Protein AF-A0A9D7SWS0-F1 (afdb_monomer)

Sequence (74 aa):
MKADPKSPSSNKYLKYSGMAIQLFALMGIAAWLGQKIDKKLATSIPYFTVLLLLLFTGGFFYILVKELNRKDEP

Organism: NCBI:txid2982028

Structure (mmCIF, N/CA/C/O backbone):
data_AF-A0A9D7SWS0-F1
#
_entry.id   AF-A0A9D7SWS0-F1
#
loop_
_atom_site.group_PDB
_atom_site.id
_atom_site.type_symbol
_atom_site.label_atom_id
_atom_site.label_alt_id
_atom_site.label_comp_id
_atom_site.label_asym_id
_atom_site.label_entity_id
_atom_site.label_seq_id
_atom_site.pdbx_PDB_ins_code
_atom_site.Cartn_x
_atom_site.Cartn_y
_atom_site.Cartn_z
_atom_site.occupancy
_atom_site.B_iso_or_equiv
_atom_site.auth_seq_id
_atom_site.auth_comp_id
_atom_site.auth_asym_id
_atom_site.auth_atom_id
_atom_site.pdbx_PDB_model_num
ATOM 1 N N . MET A 1 1 ? 42.047 -4.583 -18.232 1.00 47.59 1 MET A N 1
ATOM 2 C CA . MET A 1 1 ? 40.778 -4.800 -18.958 1.00 47.59 1 MET A CA 1
ATOM 3 C C . MET A 1 1 ? 39.814 -3.702 -18.553 1.00 47.59 1 MET A C 1
ATOM 5 O O . MET A 1 1 ? 39.635 -3.486 -17.363 1.00 47.59 1 MET A O 1
ATOM 9 N N . LYS A 1 2 ? 39.308 -2.937 -19.524 1.00 44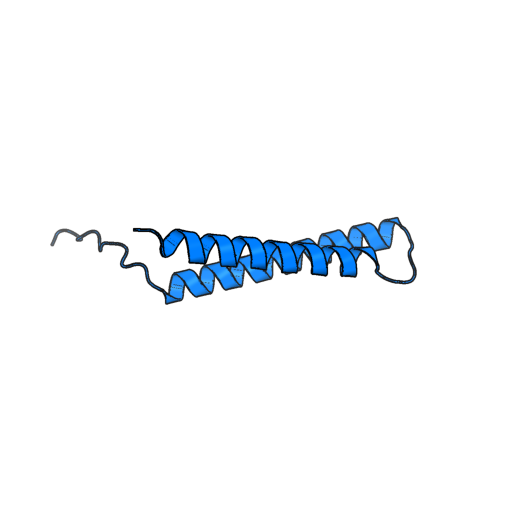.66 2 LYS A N 1
ATOM 10 C CA . LYS A 1 2 ? 38.322 -1.874 -19.302 1.00 44.66 2 LYS A CA 1
ATOM 11 C C . LYS A 1 2 ? 37.016 -2.551 -18.874 1.00 44.66 2 LYS A C 1
ATOM 13 O O . LYS A 1 2 ? 36.622 -3.518 -19.511 1.00 44.66 2 LYS A O 1
ATOM 18 N N . ALA A 1 3 ? 36.412 -2.111 -17.774 1.00 55.88 3 ALA A N 1
ATOM 19 C CA . ALA A 1 3 ? 35.107 -2.609 -17.364 1.00 55.88 3 ALA A CA 1
ATOM 20 C C . ALA A 1 3 ? 34.079 -2.139 -18.399 1.00 55.88 3 ALA A C 1
ATOM 22 O O . ALA A 1 3 ? 33.745 -0.956 -18.445 1.00 55.88 3 ALA A O 1
ATOM 23 N N . ASP A 1 4 ? 33.639 -3.046 -19.268 1.00 52.81 4 ASP A N 1
ATOM 24 C CA . ASP A 1 4 ? 32.549 -2.782 -20.198 1.00 52.81 4 ASP A CA 1
ATOM 25 C C . ASP A 1 4 ? 31.287 -2.430 -19.393 1.00 52.81 4 ASP A C 1
ATOM 27 O O . ASP A 1 4 ? 30.872 -3.221 -18.534 1.00 52.81 4 ASP A O 1
ATOM 31 N N . PRO A 1 5 ? 30.648 -1.268 -19.625 1.00 51.44 5 PRO A N 1
ATOM 32 C CA . PRO A 1 5 ? 29.351 -0.988 -19.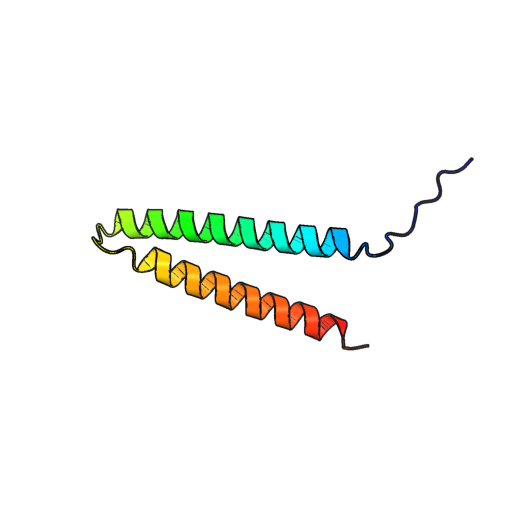041 1.00 51.44 5 PRO A CA 1
ATOM 33 C C . PRO A 1 5 ? 28.359 -1.933 -19.718 1.00 51.44 5 PRO A C 1
ATOM 35 O O . PRO A 1 5 ? 27.883 -1.673 -20.822 1.00 51.44 5 PRO A O 1
ATOM 38 N N . LYS A 1 6 ? 28.091 -3.080 -19.080 1.00 51.88 6 LYS A N 1
ATOM 39 C CA . LYS A 1 6 ? 27.029 -4.002 -19.487 1.00 51.88 6 LYS A CA 1
ATOM 40 C C . LYS A 1 6 ? 25.752 -3.184 -19.654 1.00 51.88 6 LYS A C 1
ATOM 42 O O . LYS A 1 6 ? 25.175 -2.721 -18.672 1.00 51.88 6 LYS A O 1
ATOM 47 N N . SER A 1 7 ? 25.353 -3.016 -20.913 1.00 53.50 7 SER A N 1
ATOM 48 C CA . SER A 1 7 ? 24.030 -2.565 -21.330 1.00 53.50 7 SER A CA 1
ATOM 49 C C . SER A 1 7 ? 22.983 -3.139 -20.372 1.00 53.50 7 SER A C 1
ATOM 51 O O . SER A 1 7 ? 23.046 -4.344 -20.091 1.00 53.50 7 SER A O 1
ATOM 53 N N . PRO A 1 8 ? 22.059 -2.326 -19.825 1.00 53.72 8 PRO A N 1
ATOM 54 C CA . PRO A 1 8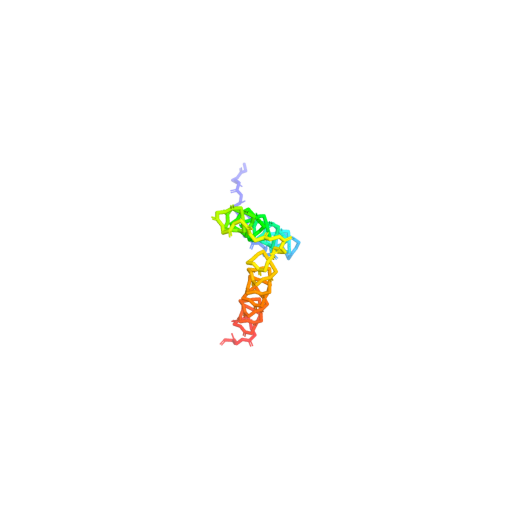 ? 21.018 -2.824 -18.949 1.00 53.72 8 PRO A CA 1
ATOM 55 C C . PRO A 1 8 ? 20.049 -3.623 -19.818 1.00 53.72 8 PRO A C 1
ATOM 57 O O . PRO A 1 8 ? 19.002 -3.132 -20.233 1.00 53.72 8 PRO A O 1
ATOM 60 N N . SER A 1 9 ? 20.407 -4.872 -20.118 1.00 53.97 9 SER A N 1
ATOM 61 C CA . SER A 1 9 ? 19.477 -5.870 -20.613 1.00 53.97 9 SER A CA 1
ATOM 62 C C . SER A 1 9 ? 18.322 -5.841 -19.629 1.00 53.97 9 SER A C 1
ATOM 64 O O . SER A 1 9 ? 18.526 -6.165 -18.458 1.00 53.97 9 SER A O 1
ATOM 66 N N . SER A 1 10 ? 17.170 -5.338 -20.072 1.00 58.06 10 SER A N 1
ATOM 67 C CA . SER A 1 10 ? 15.963 -5.172 -19.272 1.00 58.06 10 SER A CA 1
ATOM 68 C C . SER A 1 10 ? 15.634 -6.517 -18.639 1.00 58.06 10 SER A C 1
ATOM 70 O O . SER A 1 10 ? 15.039 -7.396 -19.265 1.00 58.06 10 SER A O 1
ATOM 72 N N . ASN A 1 11 ? 16.148 -6.738 -17.430 1.00 68.38 11 ASN A N 1
ATOM 73 C CA . ASN A 1 11 ? 16.073 -8.036 -16.807 1.00 68.38 11 ASN A CA 1
ATOM 74 C C . ASN A 1 11 ? 14.633 -8.150 -16.333 1.00 68.38 11 ASN A C 1
ATOM 76 O O . ASN A 1 11 ? 14.256 -7.538 -15.335 1.00 68.38 11 ASN A O 1
ATOM 80 N N . LYS A 1 12 ? 13.803 -8.843 -17.118 1.00 73.94 12 LYS A N 1
ATOM 81 C CA . LYS A 1 12 ? 12.357 -8.949 -16.895 1.00 73.94 12 LYS A CA 1
ATOM 82 C C . LYS A 1 12 ? 12.060 -9.328 -15.443 1.00 73.94 12 LYS A C 1
ATOM 84 O O . LYS A 1 12 ? 11.180 -8.734 -14.834 1.00 73.94 12 LYS A O 1
ATOM 89 N N . TYR A 1 13 ? 12.888 -10.191 -14.854 1.00 79.00 13 TYR A N 1
ATOM 90 C CA . TYR A 1 13 ? 12.859 -10.547 -13.435 1.00 79.00 13 TYR A CA 1
ATOM 91 C C . TYR A 1 13 ? 12.975 -9.343 -12.491 1.00 79.00 13 TYR A C 1
ATOM 93 O O . TYR A 1 13 ? 12.159 -9.198 -11.588 1.00 79.00 13 TYR A O 1
ATOM 101 N N . LEU A 1 14 ? 13.928 -8.438 -12.725 1.00 82.38 14 LEU A N 1
ATOM 102 C CA . LEU A 1 14 ? 14.095 -7.231 -11.915 1.00 82.38 14 LEU A CA 1
ATOM 103 C C . LEU A 1 14 ? 12.893 -6.286 -12.053 1.00 82.38 14 LEU A C 1
ATOM 105 O O . LEU A 1 14 ? 12.468 -5.679 -11.072 1.00 82.38 14 LEU A O 1
ATOM 109 N N . LYS A 1 15 ? 12.300 -6.210 -13.251 1.00 79.06 15 LYS A N 1
ATOM 110 C CA . LYS A 1 15 ? 11.078 -5.431 -13.492 1.00 79.06 15 LYS A CA 1
ATOM 111 C C . LYS A 1 15 ? 9.880 -6.002 -12.730 1.00 79.06 15 LYS A C 1
ATOM 113 O O . LYS A 1 15 ? 9.146 -5.237 -12.110 1.00 79.06 15 LYS A O 1
ATOM 118 N N . TYR A 1 16 ? 9.694 -7.323 -12.743 1.00 84.00 16 TYR A N 1
ATOM 119 C CA . TYR A 1 16 ? 8.630 -7.984 -11.981 1.00 84.00 16 TYR A CA 1
ATOM 120 C C . TYR A 1 16 ? 8.812 -7.806 -10.472 1.00 84.00 16 TYR A C 1
ATOM 122 O O . TYR A 1 16 ? 7.851 -7.455 -9.791 1.00 84.00 16 TYR A O 1
ATOM 130 N N . SER A 1 17 ? 10.038 -7.941 -9.960 1.00 88.62 17 SER A N 1
ATOM 131 C CA . SER A 1 17 ? 10.338 -7.655 -8.553 1.00 88.62 17 SER A CA 1
ATOM 132 C C . SER A 1 17 ? 10.037 -6.200 -8.184 1.00 88.62 17 SER A C 1
ATOM 134 O O . SER A 1 17 ? 9.444 -5.947 -7.139 1.00 88.62 17 SER A O 1
ATOM 136 N N . GLY A 1 18 ? 10.372 -5.240 -9.054 1.00 87.00 18 GLY A N 1
ATOM 137 C CA . GLY A 1 18 ? 10.030 -3.828 -8.859 1.00 87.00 18 GLY A CA 1
ATOM 138 C C . GLY A 1 18 ? 8.519 -3.585 -8.791 1.00 87.00 18 GLY A C 1
ATOM 139 O O . GLY A 1 18 ? 8.054 -2.885 -7.895 1.00 87.00 18 GLY A O 1
ATOM 140 N N . MET A 1 19 ? 7.742 -4.222 -9.673 1.00 85.44 19 MET A N 1
ATOM 141 C CA . MET A 1 19 ? 6.275 -4.134 -9.651 1.00 85.44 19 MET A CA 1
ATOM 142 C C . MET A 1 19 ? 5.672 -4.781 -8.396 1.00 85.44 19 MET A C 1
ATOM 144 O O . MET A 1 19 ? 4.738 -4.229 -7.817 1.00 85.44 19 MET A O 1
ATOM 148 N N . ALA A 1 20 ? 6.220 -5.907 -7.931 1.00 87.31 20 ALA A N 1
ATOM 149 C CA . ALA A 1 20 ? 5.788 -6.536 -6.683 1.00 87.31 20 ALA A CA 1
ATOM 150 C C . ALA A 1 20 ? 6.055 -5.627 -5.472 1.00 87.31 20 ALA A C 1
ATOM 152 O O . ALA A 1 20 ? 5.158 -5.405 -4.663 1.00 87.31 20 ALA A O 1
ATOM 153 N N . ILE A 1 21 ? 7.255 -5.039 -5.377 1.00 91.75 21 ILE A N 1
ATOM 154 C CA . ILE A 1 21 ? 7.595 -4.071 -4.321 1.00 91.75 21 ILE A CA 1
ATOM 155 C C . ILE A 1 21 ? 6.661 -2.859 -4.379 1.00 91.75 21 ILE A C 1
ATOM 157 O O . ILE A 1 21 ? 6.184 -2.406 -3.340 1.00 91.75 21 ILE A O 1
ATOM 161 N N . GLN A 1 22 ? 6.358 -2.357 -5.578 1.00 88.25 22 GLN A N 1
ATOM 162 C CA . GLN A 1 22 ? 5.421 -1.254 -5.764 1.00 88.25 22 GLN A CA 1
ATOM 163 C C . GLN A 1 22 ? 4.023 -1.611 -5.250 1.00 88.25 22 GLN A C 1
ATOM 165 O O . GLN A 1 22 ? 3.446 -0.813 -4.517 1.00 88.25 22 GLN A O 1
ATOM 170 N N . LEU A 1 23 ? 3.500 -2.803 -5.563 1.00 90.19 23 LEU A N 1
ATOM 171 C CA . LEU A 1 23 ? 2.214 -3.278 -5.044 1.00 90.19 23 LEU A CA 1
ATOM 172 C C . LEU A 1 23 ? 2.229 -3.374 -3.509 1.00 90.19 23 LEU A C 1
ATOM 174 O O . LEU A 1 23 ? 1.320 -2.863 -2.860 1.00 90.19 23 LEU A O 1
ATOM 178 N N . PHE A 1 24 ? 3.269 -3.971 -2.918 1.00 91.88 24 PHE A N 1
ATOM 179 C CA . PHE A 1 24 ? 3.401 -4.080 -1.460 1.00 91.88 24 PHE A CA 1
ATOM 180 C C . PHE A 1 24 ? 3.465 -2.714 -0.775 1.00 91.88 24 PHE A C 1
ATOM 182 O O . PHE A 1 24 ? 2.785 -2.497 0.228 1.00 91.88 24 PHE A O 1
ATOM 189 N N . ALA A 1 25 ? 4.240 -1.778 -1.327 1.00 92.38 25 ALA A N 1
ATOM 190 C CA . ALA A 1 25 ? 4.303 -0.411 -0.827 1.00 92.38 25 ALA A CA 1
ATOM 191 C C . ALA A 1 25 ? 2.927 0.262 -0.903 1.00 92.38 25 ALA A C 1
ATOM 193 O O . ALA A 1 25 ? 2.476 0.873 0.065 1.00 92.38 25 ALA A O 1
ATOM 194 N N . LEU A 1 26 ? 2.229 0.091 -2.027 1.00 89.75 26 LEU A N 1
ATOM 195 C CA . LEU A 1 26 ? 0.900 0.642 -2.247 1.00 89.75 26 LEU A CA 1
ATOM 196 C C . LEU A 1 26 ? -0.123 0.092 -1.241 1.00 89.75 26 LEU A C 1
ATOM 198 O O . LEU A 1 26 ? -0.860 0.864 -0.632 1.00 89.75 26 LEU A O 1
ATOM 202 N N . MET A 1 27 ? -0.121 -1.225 -1.012 1.00 90.19 27 MET A N 1
ATOM 203 C CA . MET A 1 27 ? -0.983 -1.873 -0.020 1.00 90.19 27 MET A CA 1
ATOM 204 C C . MET A 1 27 ? -0.657 -1.426 1.407 1.00 90.19 27 MET A C 1
ATOM 206 O O . MET A 1 27 ? -1.574 -1.153 2.179 1.00 90.19 27 MET A O 1
ATOM 210 N N . GLY A 1 28 ? 0.627 -1.301 1.757 1.00 91.88 28 GLY A N 1
ATOM 211 C CA . GLY A 1 28 ? 1.053 -0.809 3.068 1.00 91.88 28 GLY A CA 1
ATOM 212 C C . GLY A 1 28 ? 0.590 0.626 3.333 1.00 91.88 28 GLY A C 1
ATOM 213 O O . GLY A 1 28 ? 0.046 0.915 4.399 1.00 91.88 28 GLY A O 1
ATOM 214 N N . ILE A 1 29 ? 0.730 1.511 2.340 1.00 92.12 29 ILE A N 1
ATOM 215 C CA . ILE A 1 29 ? 0.250 2.898 2.411 1.00 92.12 29 ILE A CA 1
ATOM 216 C C . ILE A 1 29 ? -1.277 2.929 2.528 1.00 92.12 29 ILE A C 1
ATOM 218 O O . ILE A 1 29 ? -1.802 3.623 3.398 1.00 92.12 29 ILE A O 1
ATOM 222 N N . ALA A 1 30 ? -1.987 2.160 1.698 1.00 89.81 30 ALA A N 1
ATOM 223 C CA . ALA A 1 30 ? -3.445 2.107 1.704 1.00 89.81 30 ALA A CA 1
ATOM 224 C C . ALA A 1 30 ? -3.998 1.619 3.052 1.00 89.81 30 ALA A C 1
ATOM 226 O O . ALA A 1 30 ? -4.901 2.242 3.609 1.00 89.81 30 ALA A O 1
ATOM 227 N N . ALA A 1 31 ? -3.419 0.551 3.608 1.00 89.06 31 ALA A N 1
ATOM 228 C CA . ALA A 1 31 ? -3.810 0.010 4.905 1.00 89.06 31 ALA A CA 1
ATOM 229 C C . ALA A 1 31 ? -3.509 0.989 6.050 1.00 89.06 31 ALA A C 1
ATOM 231 O O . ALA A 1 31 ? -4.349 1.189 6.927 1.00 89.06 31 ALA A O 1
ATOM 232 N N . TRP A 1 32 ? -2.341 1.641 6.037 1.00 90.00 32 TRP A N 1
ATOM 233 C CA . TRP A 1 32 ? -1.971 2.599 7.079 1.00 90.00 32 TRP A CA 1
ATOM 234 C C . TRP A 1 32 ? -2.837 3.866 7.046 1.00 90.00 32 TRP A C 1
ATOM 236 O O . TRP A 1 32 ? -3.329 4.297 8.093 1.00 90.00 32 TRP A O 1
ATOM 246 N N . LEU A 1 33 ? -3.081 4.441 5.860 1.00 90.31 33 LEU A N 1
ATOM 247 C CA . LEU A 1 33 ? -4.005 5.570 5.702 1.00 90.31 33 LEU A CA 1
ATOM 248 C C . LEU A 1 33 ? -5.427 5.169 6.098 1.00 90.31 33 LEU A C 1
ATOM 250 O O . LEU A 1 33 ? -6.058 5.889 6.869 1.00 90.31 33 LEU A O 1
ATOM 254 N N . GLY A 1 34 ? -5.905 4.022 5.609 1.00 87.75 34 GLY A N 1
ATOM 255 C CA . GLY A 1 34 ? -7.242 3.505 5.885 1.00 87.75 34 GLY A CA 1
ATOM 256 C C . GLY A 1 34 ? -7.493 3.371 7.380 1.00 87.75 34 GLY A C 1
ATOM 257 O O . GLY A 1 34 ? -8.411 3.993 7.907 1.00 87.75 34 GLY A O 1
ATOM 258 N N . GLN A 1 35 ? -6.596 2.686 8.096 1.00 86.44 35 GLN A N 1
ATOM 259 C CA . GLN A 1 35 ? -6.719 2.526 9.544 1.00 86.44 35 GLN A CA 1
ATOM 260 C C . GLN A 1 35 ? -6.633 3.849 10.304 1.00 86.44 35 GLN A C 1
ATOM 262 O O . GLN A 1 35 ? -7.307 4.019 11.319 1.00 86.44 35 GLN A O 1
ATOM 267 N N . LYS A 1 36 ? -5.801 4.795 9.855 1.00 88.38 36 LYS A N 1
ATOM 268 C CA . LYS A 1 36 ? -5.687 6.108 10.504 1.00 88.38 36 LYS A CA 1
ATOM 269 C C . LYS A 1 36 ? -6.965 6.933 10.336 1.00 88.38 36 LYS A C 1
ATOM 271 O O . LYS A 1 36 ? -7.353 7.635 11.269 1.00 88.38 36 LYS A O 1
ATOM 276 N N . ILE A 1 37 ? -7.603 6.844 9.170 1.00 86.62 37 ILE A N 1
ATOM 277 C CA . ILE A 1 37 ? -8.869 7.517 8.867 1.00 86.62 37 ILE A CA 1
ATOM 278 C C . ILE A 1 37 ? -10.018 6.843 9.624 1.00 86.62 37 ILE A C 1
ATOM 280 O O . ILE A 1 37 ? -10.750 7.530 10.333 1.00 86.62 37 ILE A O 1
ATOM 284 N N . ASP A 1 38 ? -10.113 5.513 9.573 1.00 83.94 38 ASP A N 1
ATOM 285 C CA . ASP A 1 38 ? -11.136 4.744 10.291 1.00 83.94 38 ASP A CA 1
ATOM 286 C C . ASP A 1 38 ? -11.062 4.982 11.810 1.00 83.94 38 ASP A C 1
ATOM 288 O O . ASP A 1 38 ? -12.085 5.213 12.453 1.00 83.94 38 ASP A O 1
ATOM 292 N N . LYS A 1 39 ? -9.850 5.045 12.389 1.00 83.38 39 LYS A N 1
ATOM 293 C CA . LYS A 1 39 ? -9.652 5.397 13.809 1.00 83.38 39 LYS A CA 1
ATOM 294 C C . LYS A 1 39 ? -10.084 6.824 14.137 1.00 83.38 39 LYS A C 1
ATOM 296 O O . LYS A 1 39 ? -10.625 7.053 15.214 1.00 83.38 39 LYS A O 1
ATOM 301 N N . LYS A 1 40 ? -9.841 7.790 13.243 1.00 82.38 40 LYS A N 1
ATOM 302 C CA . LYS A 1 40 ? -10.264 9.189 13.443 1.00 82.38 40 LYS A CA 1
ATOM 303 C C . LYS A 1 40 ? -11.780 9.351 13.405 1.00 82.38 40 LYS A C 1
ATOM 305 O O . LYS A 1 40 ? -12.297 10.228 14.084 1.00 82.38 40 LYS A O 1
ATOM 310 N N . LEU A 1 41 ? -12.462 8.533 12.613 1.00 80.56 41 LEU A N 1
ATOM 311 C CA . LEU A 1 41 ? -13.912 8.587 12.443 1.00 80.56 41 LEU A CA 1
ATOM 312 C C . LEU A 1 41 ? -14.669 7.731 13.467 1.00 80.56 41 LEU A C 1
ATOM 314 O O . LEU A 1 41 ? -15.895 7.753 13.472 1.00 80.56 41 LEU A O 1
ATOM 318 N N . ALA A 1 42 ? -13.947 7.019 14.347 1.00 73.75 42 ALA A N 1
ATOM 319 C CA . ALA A 1 42 ? -14.501 6.121 15.363 1.00 73.75 42 ALA A CA 1
ATOM 320 C C . ALA A 1 42 ? -15.518 5.119 14.788 1.00 73.75 42 ALA A C 1
ATOM 322 O O . ALA A 1 42 ? -16.449 4.687 15.467 1.00 73.75 42 ALA A O 1
ATOM 323 N N . THR A 1 43 ? -15.349 4.753 13.519 1.00 69.50 43 THR A N 1
ATOM 324 C CA . THR A 1 43 ? -16.296 3.893 12.826 1.00 69.50 43 THR A CA 1
ATOM 325 C C . THR A 1 43 ? -16.088 2.458 13.296 1.00 69.50 43 THR A C 1
ATOM 327 O O . THR A 1 43 ? -14.983 1.929 13.205 1.00 69.50 43 THR A O 1
ATOM 330 N N . SER A 1 44 ? -17.140 1.794 13.786 1.00 71.38 44 SER A N 1
ATOM 331 C CA . SER A 1 44 ? -17.056 0.387 14.219 1.00 71.38 44 SER A CA 1
ATOM 332 C C . SER A 1 44 ? -16.698 -0.579 13.086 1.00 71.38 44 SER A C 1
ATOM 334 O O . SER A 1 44 ? -16.273 -1.701 13.346 1.00 71.38 44 SER A O 1
ATOM 336 N N . ILE A 1 45 ? -16.874 -0.154 11.833 1.00 75.81 45 ILE A N 1
ATOM 337 C CA . ILE A 1 45 ? -16.588 -0.933 10.631 1.00 75.81 45 ILE A CA 1
ATOM 338 C C . ILE A 1 45 ? -15.594 -0.128 9.773 1.00 75.81 45 ILE A C 1
ATOM 340 O O . ILE A 1 45 ? -15.824 1.064 9.548 1.00 75.81 45 ILE A O 1
ATOM 344 N N . PRO A 1 46 ? -14.493 -0.738 9.291 1.00 81.06 46 PRO A N 1
ATOM 345 C CA . PRO A 1 46 ? -13.402 -0.035 8.613 1.00 81.06 46 PRO A CA 1
ATOM 346 C C . PRO A 1 46 ? -13.725 0.289 7.142 1.00 81.06 46 PRO A C 1
ATOM 348 O O . PRO A 1 46 ? -13.102 -0.228 6.210 1.00 81.06 46 PRO A O 1
ATOM 351 N N . TYR A 1 47 ? -14.742 1.121 6.910 1.00 84.62 47 TYR A N 1
ATOM 352 C CA . TYR A 1 47 ? -15.205 1.464 5.563 1.00 84.62 47 TYR A CA 1
ATOM 353 C C . TYR A 1 47 ? -14.140 2.192 4.736 1.00 84.62 47 TYR A C 1
ATOM 355 O O . TYR A 1 47 ? -14.033 1.934 3.535 1.00 84.62 47 TYR A O 1
ATOM 363 N N . PHE A 1 48 ? -13.328 3.066 5.344 1.00 85.25 48 PHE A N 1
ATOM 364 C CA . PHE A 1 48 ? -12.300 3.796 4.599 1.00 85.25 48 PHE A CA 1
ATOM 365 C C . PHE A 1 48 ? -11.140 2.897 4.219 1.00 85.25 48 PHE A C 1
ATOM 367 O O . PHE A 1 48 ? -10.620 3.043 3.118 1.00 85.25 48 PHE A O 1
ATOM 374 N N . THR A 1 49 ? -10.761 1.940 5.066 1.00 86.44 49 THR A N 1
ATOM 375 C CA . THR A 1 49 ? -9.761 0.932 4.698 1.00 86.44 49 THR A CA 1
ATOM 376 C C . THR A 1 49 ? -10.221 0.114 3.493 1.00 86.44 49 THR A C 1
ATOM 378 O O . THR A 1 49 ? -9.447 -0.064 2.554 1.00 86.44 49 THR A O 1
ATOM 381 N N . VAL A 1 50 ? -11.481 -0.336 3.471 1.00 88.50 50 VAL A N 1
ATOM 382 C CA . VAL A 1 50 ? -12.037 -1.093 2.332 1.00 88.50 50 VAL A CA 1
ATOM 383 C C . VAL A 1 50 ? -12.079 -0.233 1.067 1.00 88.50 50 VAL A C 1
ATOM 385 O O . VAL A 1 50 ? -11.647 -0.680 0.004 1.00 88.50 50 VAL A O 1
ATOM 388 N N . LEU A 1 51 ? -12.540 1.016 1.179 1.00 90.19 51 LEU A N 1
ATOM 389 C CA . LEU A 1 51 ? -12.593 1.945 0.052 1.00 90.19 51 LEU A CA 1
ATOM 390 C C . LEU A 1 51 ? -11.194 2.266 -0.493 1.00 90.19 51 LEU A C 1
ATOM 392 O O . LEU A 1 51 ? -10.991 2.236 -1.706 1.00 90.19 51 LEU A O 1
ATOM 396 N N . LEU A 1 52 ? -10.215 2.533 0.380 1.00 88.56 52 LEU A N 1
ATOM 397 C CA . LEU A 1 52 ? -8.832 2.775 -0.033 1.00 88.56 52 LEU A CA 1
ATOM 398 C C . LEU A 1 52 ? -8.236 1.545 -0.705 1.00 88.56 52 LEU A C 1
ATOM 400 O O . LEU A 1 52 ? -7.611 1.690 -1.747 1.00 88.56 52 LEU A O 1
ATOM 404 N N . LEU A 1 53 ? -8.434 0.347 -0.153 1.00 87.44 53 LEU A N 1
ATOM 405 C CA . LEU A 1 53 ? -7.937 -0.882 -0.773 1.00 87.44 53 LEU A CA 1
ATOM 406 C C . LEU A 1 53 ? -8.514 -1.073 -2.177 1.00 87.44 53 LEU A C 1
ATOM 408 O O . LEU A 1 53 ? -7.757 -1.393 -3.092 1.00 87.44 53 LEU A O 1
ATOM 412 N N . LEU A 1 54 ? -9.810 -0.817 -2.376 1.00 90.81 54 LEU A N 1
ATOM 413 C CA . LEU A 1 54 ? -10.439 -0.863 -3.699 1.00 90.81 54 LEU A CA 1
ATOM 414 C C . LEU A 1 54 ? -9.864 0.191 -4.652 1.00 90.81 54 LEU A C 1
ATOM 416 O O . LEU A 1 54 ? -9.504 -0.145 -5.779 1.00 90.81 54 LEU A O 1
ATOM 420 N N . LEU A 1 55 ? -9.727 1.442 -4.206 1.00 92.25 55 LEU A N 1
ATOM 421 C CA . LEU A 1 55 ? -9.189 2.528 -5.031 1.00 92.25 55 LEU A CA 1
ATOM 422 C C . LEU A 1 55 ? -7.723 2.306 -5.405 1.00 92.25 55 LEU A C 1
ATOM 424 O O . LEU A 1 55 ? -7.353 2.472 -6.563 1.00 92.25 55 LEU A O 1
ATOM 428 N N . PHE A 1 56 ? -6.886 1.912 -4.447 1.00 88.44 56 PHE A N 1
ATOM 429 C CA . PHE A 1 56 ? -5.469 1.660 -4.689 1.00 88.44 56 PHE A CA 1
ATOM 430 C C . PHE A 1 56 ? -5.256 0.424 -5.559 1.00 88.44 56 PHE A C 1
ATOM 432 O O . PHE A 1 56 ? -4.435 0.469 -6.471 1.00 88.44 56 PHE A O 1
ATOM 439 N N . THR A 1 57 ? -6.020 -0.649 -5.340 1.00 88.44 57 THR A N 1
ATOM 440 C CA . THR A 1 57 ? -5.956 -1.848 -6.188 1.00 88.44 57 THR A CA 1
ATOM 441 C C . THR A 1 57 ? -6.427 -1.530 -7.608 1.00 88.44 57 THR A C 1
ATOM 443 O O . THR A 1 57 ? -5.719 -1.823 -8.568 1.00 88.44 57 THR A O 1
ATOM 446 N N . GLY A 1 58 ? -7.574 -0.861 -7.763 1.00 91.62 58 GLY A N 1
ATOM 447 C CA . GLY A 1 58 ? -8.088 -0.446 -9.071 1.00 91.62 58 GLY A CA 1
ATOM 448 C C . GLY A 1 58 ? -7.147 0.517 -9.798 1.00 91.62 58 GLY A C 1
ATOM 449 O O . GLY A 1 58 ? -6.857 0.334 -10.980 1.00 91.62 58 GLY A O 1
ATOM 450 N N . GLY A 1 59 ? -6.597 1.500 -9.081 1.00 90.81 59 GLY A N 1
ATOM 451 C CA . GLY A 1 59 ? -5.603 2.434 -9.606 1.00 90.81 59 GLY A CA 1
ATOM 452 C C . GLY A 1 59 ? -4.302 1.743 -10.017 1.00 90.81 59 GLY A C 1
ATOM 453 O O . GLY A 1 59 ? -3.754 2.054 -11.073 1.00 90.81 59 GLY A O 1
ATOM 454 N N . PHE A 1 60 ? -3.837 0.761 -9.239 1.00 88.50 60 PHE A N 1
ATOM 455 C CA . PHE A 1 60 ? -2.678 -0.055 -9.596 1.00 88.50 60 PHE A CA 1
ATOM 456 C C . PHE A 1 60 ? -2.912 -0.825 -10.893 1.00 88.50 60 PHE A C 1
ATOM 458 O O . PHE A 1 60 ? -2.074 -0.764 -11.787 1.00 88.50 60 PHE A O 1
ATOM 465 N N . PHE A 1 61 ? -4.060 -1.494 -11.033 1.00 89.25 61 PHE A N 1
ATOM 466 C CA . PHE A 1 61 ? -4.402 -2.200 -12.268 1.00 89.25 61 PHE A CA 1
ATOM 467 C C . PHE A 1 61 ? -4.507 -1.255 -13.462 1.00 89.25 61 PHE A C 1
ATOM 469 O O . PHE A 1 61 ? -3.995 -1.579 -14.529 1.00 89.25 61 PHE A O 1
ATOM 476 N N . TYR A 1 62 ? -5.098 -0.071 -13.293 1.00 90.69 62 TYR A N 1
ATOM 477 C CA . TYR A 1 62 ? -5.147 0.933 -14.355 1.00 90.69 62 TYR A CA 1
ATOM 478 C C . TYR A 1 62 ? -3.744 1.355 -14.813 1.00 90.69 62 TYR A C 1
ATOM 480 O O . TYR A 1 62 ? -3.461 1.388 -16.010 1.00 90.69 62 TYR A O 1
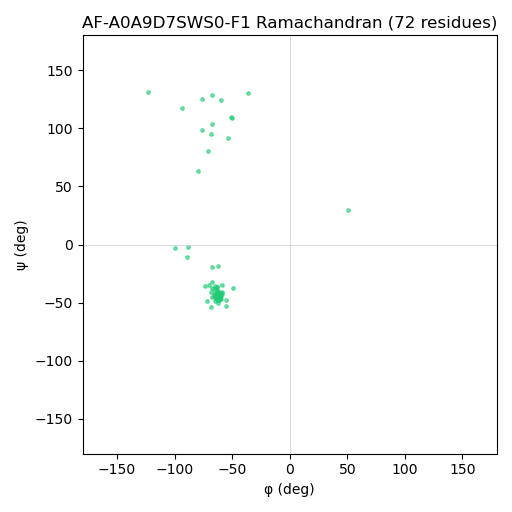ATOM 488 N N . ILE A 1 63 ? -2.844 1.636 -13.865 1.00 87.88 63 ILE A N 1
ATOM 489 C CA . ILE A 1 63 ? -1.449 1.982 -14.161 1.00 87.88 63 ILE A CA 1
ATOM 490 C C . ILE A 1 63 ? -0.742 0.811 -14.842 1.00 87.88 63 ILE A C 1
ATOM 492 O O . ILE A 1 63 ? -0.048 1.029 -15.830 1.00 87.88 63 ILE A O 1
ATOM 496 N N . LEU A 1 64 ? -0.947 -0.413 -14.354 1.00 87.44 64 LEU A N 1
ATOM 497 C CA . LEU A 1 64 ? -0.342 -1.620 -14.902 1.00 87.44 64 LEU A CA 1
ATOM 498 C C . LEU A 1 64 ? -0.785 -1.852 -16.350 1.00 87.44 64 LEU A C 1
ATOM 500 O O . LEU A 1 64 ? 0.063 -1.998 -17.223 1.00 87.44 64 LEU A O 1
ATOM 504 N N . VAL A 1 65 ? -2.092 -1.817 -16.626 1.00 88.19 65 VAL A N 1
ATOM 505 C CA . VAL A 1 65 ? -2.646 -1.955 -17.984 1.00 88.19 65 VAL A CA 1
ATOM 506 C C . VAL A 1 65 ? -2.116 -0.850 -18.894 1.00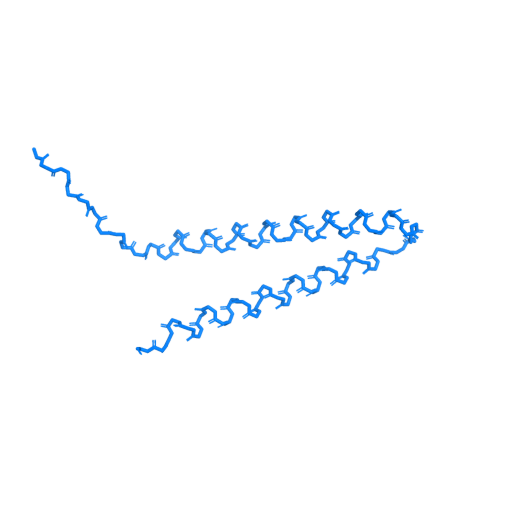 88.19 65 VAL A C 1
ATOM 508 O O . VAL A 1 65 ? -1.672 -1.127 -20.003 1.00 88.19 65 VAL A O 1
ATOM 511 N N . LYS A 1 66 ? -2.084 0.399 -18.416 1.00 86.56 66 LYS A N 1
ATOM 512 C CA . LYS A 1 66 ? -1.514 1.520 -19.170 1.00 86.56 66 LYS A CA 1
ATOM 513 C C . LYS A 1 66 ? -0.021 1.329 -19.457 1.00 86.56 66 LYS A C 1
ATOM 515 O O . LYS A 1 66 ? 0.438 1.675 -20.541 1.00 86.56 66 LYS A O 1
ATOM 520 N N . GLU A 1 67 ? 0.751 0.816 -18.502 1.00 82.94 67 GLU A N 1
ATOM 521 C CA . GLU A 1 67 ? 2.189 0.588 -18.661 1.00 82.94 67 GLU A CA 1
ATOM 522 C C . GLU A 1 67 ? 2.485 -0.562 -19.628 1.00 82.94 67 GLU A C 1
ATOM 524 O O . GLU A 1 67 ? 3.470 -0.493 -20.366 1.00 82.94 67 GLU A O 1
ATOM 529 N N . LEU A 1 68 ? 1.635 -1.591 -19.629 1.00 83.69 68 LEU A N 1
ATOM 530 C CA . LEU A 1 68 ? 1.695 -2.703 -20.572 1.00 83.69 68 LEU A CA 1
ATOM 531 C C . LEU A 1 68 ? 1.340 -2.225 -21.984 1.00 83.69 68 LEU A C 1
ATOM 533 O O . LEU A 1 68 ? 2.191 -2.313 -22.860 1.00 83.69 68 LEU A O 1
ATOM 537 N N . ASN A 1 69 ? 0.189 -1.571 -22.169 1.00 80.69 69 ASN A N 1
ATOM 538 C CA . ASN A 1 69 ? -0.227 -1.050 -23.477 1.00 80.69 69 ASN A CA 1
ATOM 539 C C . ASN A 1 69 ? 0.776 -0.041 -24.065 1.00 80.69 69 ASN A C 1
ATOM 541 O O . ASN A 1 69 ? 1.004 -0.025 -25.266 1.00 80.69 69 ASN A O 1
ATOM 545 N N . ARG A 1 70 ? 1.428 0.787 -23.233 1.00 71.81 70 ARG A N 1
ATOM 546 C CA . ARG A 1 70 ? 2.453 1.742 -23.700 1.00 71.81 70 ARG A CA 1
ATOM 547 C C . ARG A 1 70 ? 3.726 1.063 -24.225 1.00 71.81 70 ARG A C 1
ATOM 549 O O . ARG A 1 70 ? 4.520 1.711 -24.893 1.00 71.81 70 ARG A O 1
ATOM 556 N N . LYS A 1 71 ? 3.978 -0.198 -23.871 1.00 60.16 71 LYS A N 1
ATOM 557 C CA . LYS A 1 71 ? 5.140 -0.963 -24.355 1.00 60.16 71 LYS A CA 1
ATOM 558 C C . LYS A 1 71 ? 4.858 -1.717 -25.655 1.00 60.16 71 LYS A C 1
ATOM 560 O O . LYS A 1 71 ? 5.817 -2.202 -26.248 1.00 60.16 71 LYS A O 1
ATOM 565 N N . ASP A 1 72 ? 3.594 -1.780 -26.069 1.00 58.12 72 ASP A N 1
ATOM 566 C CA . ASP A 1 72 ? 3.137 -2.485 -27.269 1.00 58.12 72 ASP A CA 1
ATOM 567 C C . ASP A 1 72 ? 2.923 -1.547 -28.475 1.00 58.12 72 ASP A C 1
ATOM 569 O O . ASP A 1 72 ? 2.633 -2.022 -29.572 1.00 58.12 72 ASP A O 1
ATOM 573 N N . GLU A 1 73 ? 3.106 -0.230 -28.307 1.00 45.81 73 GLU A N 1
ATOM 574 C CA . GLU A 1 73 ? 3.120 0.734 -29.415 1.00 45.81 73 GLU A CA 1
ATOM 575 C C . GLU A 1 73 ? 4.578 0.959 -29.887 1.00 45.81 73 GLU A C 1
ATOM 577 O O . GLU A 1 73 ? 5.410 1.356 -29.060 1.00 45.81 73 GLU A O 1
ATOM 582 N N . PRO A 1 74 ? 4.920 0.628 -31.153 1.00 51.19 74 PRO A N 1
ATOM 583 C CA . PRO A 1 74 ? 6.264 0.785 -31.719 1.00 51.19 74 PRO A CA 1
ATOM 584 C C . PRO A 1 74 ? 6.683 2.244 -31.941 1.00 51.19 74 PRO A C 1
ATOM 586 O O . PRO A 1 74 ? 5.805 3.092 -32.214 1.00 51.19 74 PRO A O 1
#

Secondary structure (DSSP, 8-state):
-----------HHHHHHHHHHHHHHHHHHHHHHHHHHHHHTT-SS-HHHHHHHHHHHHHHHHHHHHHHHTTS--

Solvent-accessible surface area (backbone atoms only — not comparable to full-atom values): 4293 Å² total; per-residue (Å²): 133,83,83,74,81,74,71,81,69,80,51,62,67,60,53,52,52,51,51,50,52,49,51,52,51,50,50,53,50,29,49,52,52,12,51,55,50,24,62,74,66,69,48,95,59,59,58,48,28,54,51,34,46,50,51,53,52,52,50,47,50,53,49,48,54,52,56,54,57,63,71,73,60,133

Radius of gyration: 18.58 Å; Cα contacts (8 Å, |Δi|>4): 30; chains: 1; bounding box: 58×20×47 Å

Mean predicted aligned error: 9.73 Å

Foldseek 3Di:
DDPPPPDPPVPVVVVVVVLVVVLVVLLVVLQVVQVVVCVVVVPPDSPSSVVSVVVSVVVSVVVVVVVVVVVVDD

pLDDT: mean 79.37, std 14.06, range [44.66, 92.38]

InterPro domains:
  IPR032820 Putative F0F1-ATPase subunit, Ca2+/Mg2+ transporter [PF09527] (13-55)

=== Feature glossary ===
The record interleaves many kinds of information about one protein. Here is each kind framed as the question it answers.

Q: Are the domains correctly placed relative to each other?
A: Predicted aligned error is AlphaFold's pairwise confidence. Unlike pLDDT (per-residue), PAE is per-residue-pair and captures whether two parts of the structure are correctly placed relative to each other. Units are ångströms of expected positional error.

Q: Which residues are in helices, strands, or loops?
A: Eight-state secondary structure (DSSP): H is the canonical α-helix, G the tighter 3₁₀-helix, I 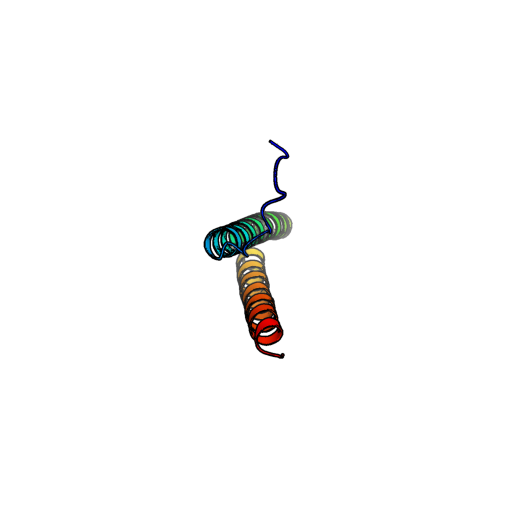the wider π-helix; E/B are β-structure, T and S are turns and bends, and '-' is everything else. DSSP derives these from the pattern of main-chain N–H···O=C hydrogen bonds, not from the sequence.

Q: What if only a Cα trace is available?
A: P-SEA three-state annotation labels each residue as helix, strand, or coil based purely on the geometry of the Cα trace. It serves as a fallback when the full backbone (and thus DSSP) is unavailable.

Q: What are the backbone torsion angles?
A: φ (phi) and ψ (psi) are the two rotatable backbone dihedrals per residue: φ is the C(i-1)–N–Cα–C torsion, ψ is the N–Cα–C–N(i+1) torsion, both in degrees on (−180°, 180°]. α-helical residues cluster near (−60°, −45°); β-strand residues near (−120°, +130°). A Ramachandran plot is simply a scatter of (φ, ψ) for every residue.

Q: What known structures does this most resemble?
A: Structural nearest neighbors (via Foldseek easy-search vs the PDB). Reported per hit: target PDB id, E-value, and alignment TM-score. A TM-score above ~0.5 is the conventional threshold for 'same fold'.

Q: What family and function is it annotated with?
A: Database cross-references. InterPro integrates a dozen domain/family signature databases into unified entries with residue-range hits. GO terms attach function/process/location labels with evidence codes. CATH codes position the fold in a four-level structural taxonomy. Organism is the NCBI-taxonomy species name.

Q: Which residues are buried vs exposed?
A: Solvent accessibility: the surface area of each residue that a 1.4 Å water probe can touch, in Å². When only backbone atoms are present the absolute values are lower than full-atom SASA (side chains contribute most of the area) and are flagged as backbone-only.

Q: What do the diagnostic plots show?
A: Three diagnostic plots accompany the record. The Cα contact map visualizes the tertiary structure as a 2D adjacency matrix (8 Å cutoff, sequence-lo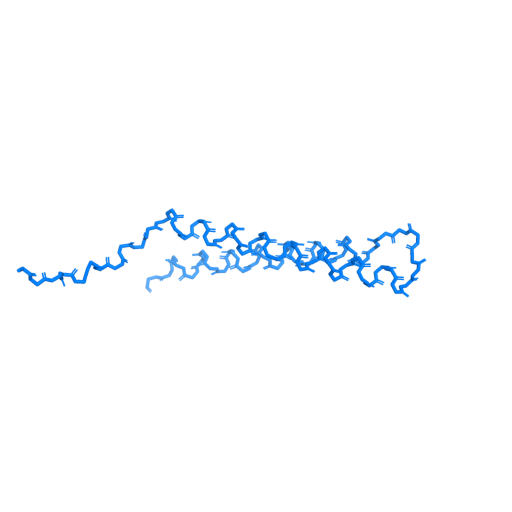cal contacts suppressed). The Ramachandran plot shows the distribution of backbone (φ, ψ) torsions, with points in the α and β basins reflecting secondary structure content. The PAE plot shows AlphaFold's inter-residue confidence as a color matrix.

Q: What is the amino-acid chain?
A: The amino-acid sequence is the protein's primary structure: the linear order of residues from the N-terminus to the C-terminus, written in one-letter code. Everything else here — the 3D coordinates, the secondary structure, the domain annotations — is ultimately a consequence of this string.

Q: What do the rendered images show?
A: The six renders are orthographic views along the three Cartesian axes in both directions. Representation (c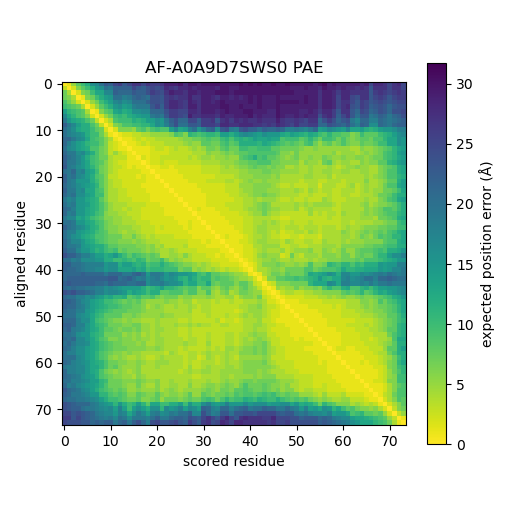artoon, sticks, or surface) and color scheme (sequence-rainbow or by-chain) vary across pr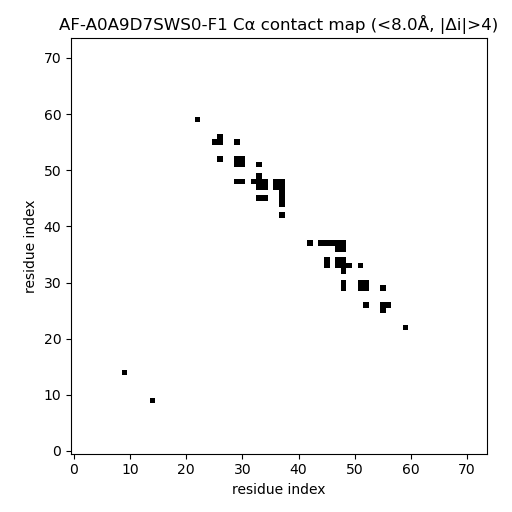oteins so the training set covers all the common visualization conventions.

Q: Where is each backbone atom in 3D?
A: The mmCIF table is the protein's shape written out atom by atom. For each backbone N, Cα, C, and carbonyl O, it records an (x, y, z) coordinate triple in Å plus the residue type, chain letter, and residue number.

Q: How mobile is each atom in the crystal?
A: For experimental (PDB) structures, the B-factor (temperature factor) quantifies the positional spread of each atom in the crystal — a combination of thermal vibration and static disorder — in units of Å². High B-factors mark flexible loops or poorly resolved regions; low B-factors mark the rigid, well-ordered core.

Q: How big and how compact is the whole molecule?
A: Three whole-structure scalars: the radius of gyration (RMS distance of Cα from centroid, in Å), the count of Cα–Cα contacts (pairs closer than 8 Å and separated by more than four residues in sequence — i.e. tertiary, not local, contacts), and the bounding-box dimensions. Together they distinguish compact globular folds from extended fibres or disordered chains.

Q: What does the local fold look like, residue by residue?
A: A 3Di character summarizes, for each residue, the relative orientation of the Cα frame of its nearest spatial neighbor. Because it encodes fold topology rather than chemistry, 3Di alignments detect remote structural similarity that sequence alignment misses.

Q: How confident is the AlphaFold model at each residue?
A: For AlphaFold models, the B-factor field carries pLDDT — the model's own estimate of local accuracy on a 0–100 scale. Regions with pLDDT<50 should be treated as essentially unmodeled; they often correspond to intrinsically disordered segments.